Protein AF-W1YE97-F1 (afdb_monomer_lite)

pLDDT: mean 94.11, std 5.16, range [57.75, 98.19]

Sequence (93 aa):
DQPIRKADDFSRRIARNIQVMLQTEFELRQPVDPVGGSWYVETLAAELCEKIWAEFQTIEAKGGIIAALKEGYPQAQVKAVLDERFKNLAFRK

Structure (mmCIF, N/CA/C/O backbone):
data_AF-W1YE97-F1
#
_entry.id   AF-W1YE97-F1
#
loop_
_atom_site.group_PDB
_atom_site.id
_atom_site.type_symbol
_atom_site.label_atom_id
_atom_site.label_alt_id
_atom_site.label_comp_id
_atom_site.label_asym_id
_atom_site.label_entity_id
_atom_site.label_seq_id
_atom_site.pdbx_PDB_ins_code
_atom_site.Cartn_x
_atom_site.Cartn_y
_atom_site.Cartn_z
_atom_site.occupancy
_atom_site.B_iso_or_equiv
_atom_site.auth_seq_id
_atom_site.auth_comp_id
_atom_site.auth_asym_id
_atom_site.auth_atom_id
_atom_site.pdbx_PDB_model_num
ATOM 1 N N . ASP A 1 1 ? -11.566 -7.841 -17.248 1.00 80.12 1 ASP A N 1
ATOM 2 C CA . ASP A 1 1 ? -12.753 -8.725 -17.124 1.00 80.12 1 ASP A CA 1
ATOM 3 C C . ASP A 1 1 ? -13.053 -9.146 -15.676 1.00 80.12 1 ASP A C 1
ATOM 5 O O . ASP A 1 1 ? -14.185 -9.529 -15.402 1.00 80.12 1 ASP A O 1
ATOM 9 N N . GLN A 1 2 ? -12.094 -9.008 -14.751 1.00 87.56 2 GLN A N 1
ATOM 10 C CA . GLN A 1 2 ? -12.196 -9.390 -13.333 1.00 87.56 2 GLN A CA 1
ATOM 11 C C . GLN A 1 2 ? -13.517 -9.057 -12.598 1.00 87.56 2 GLN A C 1
ATOM 13 O O . GLN A 1 2 ? -13.976 -9.926 -11.861 1.00 87.56 2 GLN A O 1
ATOM 18 N N . PRO A 1 3 ? -14.166 -7.883 -12.767 1.00 89.62 3 PRO A N 1
ATOM 19 C CA . PRO A 1 3 ? -15.425 -7.600 -12.064 1.00 89.62 3 PRO A CA 1
ATOM 20 C C . PRO A 1 3 ? -16.624 -8.429 -12.550 1.00 89.62 3 PRO A C 1
ATOM 22 O O . PRO A 1 3 ? -17.643 -8.480 -11.873 1.00 89.62 3 PRO A O 1
ATOM 25 N N . ILE A 1 4 ? -16.528 -9.037 -13.736 1.00 92.50 4 ILE A N 1
ATOM 26 C CA . ILE A 1 4 ? -17.646 -9.696 -14.429 1.00 92.50 4 ILE A CA 1
ATOM 27 C C . ILE A 1 4 ? -17.459 -11.218 -14.440 1.00 92.50 4 ILE A C 1
ATOM 29 O O . ILE A 1 4 ? -18.428 -11.963 -14.324 1.00 92.50 4 ILE A O 1
ATOM 33 N N . ARG A 1 5 ? -16.219 -11.702 -14.596 1.00 91.25 5 ARG A N 1
ATOM 34 C CA . ARG A 1 5 ? -15.911 -13.136 -14.694 1.00 91.25 5 ARG A CA 1
ATOM 35 C C . ARG A 1 5 ? -14.473 -13.454 -14.293 1.00 91.25 5 ARG A C 1
ATOM 37 O O . ARG A 1 5 ? -13.625 -12.569 -14.196 1.00 91.25 5 ARG A O 1
ATOM 44 N N . LYS A 1 6 ? -14.190 -14.749 -14.111 1.00 92.81 6 LYS A N 1
ATOM 45 C CA . LYS A 1 6 ? -12.815 -15.244 -13.958 1.00 92.81 6 LYS A CA 1
ATOM 46 C C . LYS A 1 6 ? -12.000 -14.961 -15.223 1.00 92.81 6 LYS A C 1
ATOM 48 O O . LYS A 1 6 ? -12.513 -15.089 -16.334 1.00 92.81 6 LYS A O 1
ATOM 53 N N . ALA A 1 7 ? -10.728 -14.636 -15.008 1.00 92.31 7 ALA A N 1
ATOM 54 C CA . ALA A 1 7 ? -9.800 -14.274 -16.068 1.00 92.31 7 ALA A CA 1
ATOM 55 C C . ALA A 1 7 ? -9.540 -15.439 -17.033 1.00 92.31 7 ALA A C 1
ATOM 57 O O . ALA A 1 7 ? -9.138 -16.526 -16.596 1.00 92.31 7 ALA A O 1
ATOM 58 N N . ASP A 1 8 ? -9.723 -15.169 -18.324 1.00 93.44 8 ASP A N 1
ATOM 59 C CA . ASP A 1 8 ? -9.319 -16.046 -19.425 1.00 93.44 8 ASP A CA 1
ATOM 60 C C . ASP A 1 8 ? -7.845 -15.858 -19.815 1.00 93.44 8 ASP A C 1
ATOM 62 O O . ASP A 1 8 ? -7.149 -14.966 -19.320 1.00 93.44 8 ASP A O 1
ATOM 66 N N . ASP A 1 9 ? -7.360 -16.709 -20.718 1.00 95.69 9 ASP A N 1
ATOM 67 C CA . ASP A 1 9 ? -5.971 -16.677 -21.185 1.00 95.69 9 ASP A CA 1
ATOM 68 C C . ASP A 1 9 ? -5.605 -15.339 -21.833 1.00 95.69 9 ASP A C 1
ATOM 70 O O . ASP A 1 9 ? -4.486 -14.847 -21.669 1.00 95.69 9 ASP A O 1
ATOM 74 N N . PHE A 1 10 ? -6.557 -14.702 -22.518 1.00 95.00 10 PHE A N 1
ATOM 75 C CA . PHE A 1 10 ? -6.351 -13.395 -23.131 1.00 95.00 10 PHE A CA 1
ATOM 76 C C . PHE A 1 10 ? -6.096 -12.307 -22.079 1.00 95.00 10 PHE A C 1
ATOM 78 O O . PHE A 1 10 ? -5.084 -11.603 -22.146 1.00 95.00 10 PHE A O 1
ATOM 85 N N . SER A 1 11 ? -6.967 -12.206 -21.076 1.00 95.69 11 SER A N 1
ATOM 86 C CA . SER A 1 11 ? -6.865 -11.210 -20.006 1.00 95.69 11 SER A CA 1
ATOM 87 C C . SER A 1 11 ? -5.634 -11.455 -19.132 1.00 95.69 11 SER A C 1
ATOM 89 O O . SER A 1 11 ? -4.924 -10.512 -18.776 1.00 95.69 11 SER A O 1
ATOM 91 N N . ARG A 1 12 ? -5.305 -12.727 -18.856 1.00 95.50 12 ARG A N 1
ATOM 92 C CA . ARG A 1 12 ? -4.070 -13.110 -18.148 1.00 95.50 12 ARG A CA 1
ATOM 93 C C . ARG A 1 12 ? -2.820 -12.717 -18.923 1.00 95.50 12 ARG A C 1
ATOM 95 O O . ARG A 1 12 ? -1.872 -12.204 -18.327 1.00 95.50 12 ARG A O 1
ATOM 102 N N . ARG A 1 13 ? -2.816 -12.916 -20.245 1.00 96.94 13 A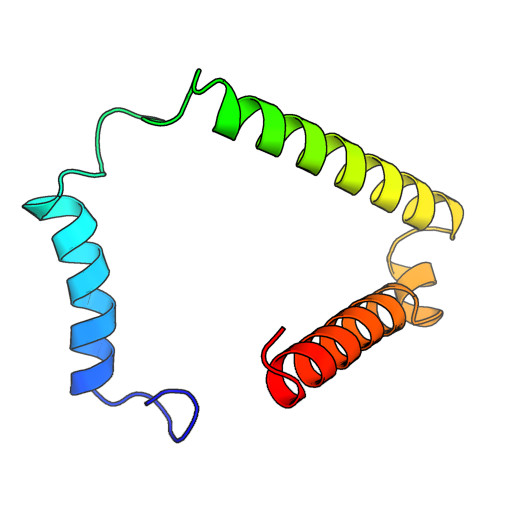RG A N 1
ATOM 103 C CA . ARG A 1 13 ? -1.699 -12.515 -21.107 1.00 96.94 13 ARG A CA 1
ATOM 104 C C . ARG A 1 13 ? -1.474 -11.008 -21.060 1.00 96.94 13 ARG A C 1
ATOM 106 O O . ARG A 1 13 ? -0.328 -10.593 -20.925 1.00 96.94 13 ARG A O 1
ATOM 113 N N . ILE A 1 14 ? -2.540 -10.206 -21.119 1.00 96.56 14 ILE A N 1
ATOM 114 C CA . ILE A 1 14 ? -2.439 -8.744 -20.986 1.00 96.56 14 ILE A CA 1
ATOM 115 C C . ILE A 1 14 ? -1.848 -8.370 -19.624 1.00 96.56 14 ILE A C 1
ATOM 117 O O . ILE A 1 14 ? -0.849 -7.656 -19.574 1.00 96.56 14 ILE A O 1
ATOM 121 N N . ALA A 1 15 ? -2.405 -8.900 -18.530 1.00 96.19 15 ALA A N 1
ATOM 122 C CA . ALA A 1 15 ? -1.936 -8.597 -17.178 1.00 96.19 15 ALA A CA 1
ATOM 123 C C . ALA A 1 15 ? -0.446 -8.936 -16.980 1.00 96.19 15 ALA A C 1
ATOM 125 O O . ALA A 1 15 ? 0.298 -8.151 -16.393 1.00 96.19 15 ALA A O 1
ATOM 126 N N . ARG A 1 16 ? 0.012 -10.075 -17.522 1.00 96.81 16 ARG A N 1
ATOM 127 C CA . ARG A 1 16 ? 1.429 -10.465 -17.495 1.00 96.81 16 ARG A CA 1
ATOM 128 C C . ARG A 1 16 ? 2.285 -9.529 -18.341 1.00 96.81 16 ARG A C 1
ATOM 130 O O . ARG A 1 16 ? 3.347 -9.106 -17.892 1.00 96.81 16 ARG A O 1
ATOM 137 N N . ASN A 1 17 ? 1.859 -9.232 -19.566 1.00 97.38 17 ASN A N 1
ATOM 138 C CA . ASN A 1 17 ? 2.664 -8.458 -20.506 1.00 97.38 17 ASN A CA 1
ATOM 139 C C . ASN A 1 17 ? 2.897 -7.020 -20.028 1.00 97.38 17 ASN A C 1
ATOM 141 O O . ASN A 1 17 ? 3.984 -6.513 -20.260 1.00 97.38 17 ASN A O 1
ATOM 145 N N . ILE A 1 18 ? 1.959 -6.410 -19.292 1.00 97.19 18 ILE A N 1
ATOM 146 C CA . ILE A 1 18 ? 2.184 -5.102 -18.650 1.00 97.19 18 ILE A CA 1
ATOM 147 C C . ILE A 1 18 ? 3.431 -5.148 -17.759 1.00 97.19 18 ILE A C 1
ATOM 149 O O . ILE A 1 18 ? 4.301 -4.294 -17.877 1.00 97.19 18 ILE A O 1
ATOM 153 N N . GLN A 1 19 ? 3.566 -6.179 -16.920 1.00 96.56 19 GLN A N 1
ATOM 154 C CA . GLN A 1 19 ? 4.739 -6.334 -16.052 1.00 96.56 19 GLN A CA 1
ATOM 155 C C . GLN A 1 19 ? 6.029 -6.530 -16.858 1.00 96.56 19 GLN A C 1
ATOM 157 O O . GLN A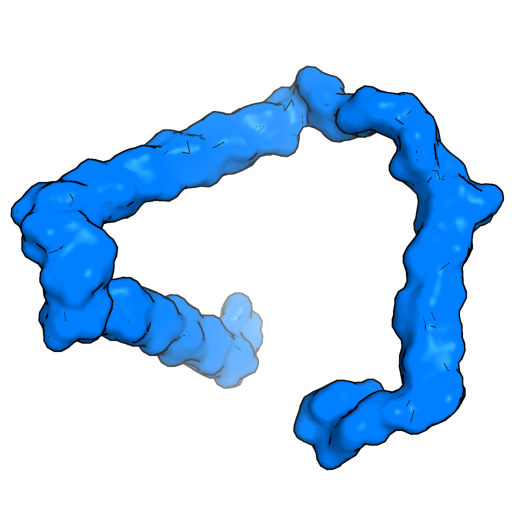 1 19 ? 7.067 -5.989 -16.492 1.00 96.56 19 GLN A O 1
ATOM 162 N N . VAL A 1 20 ? 5.970 -7.271 -17.971 1.00 96.75 20 VAL A N 1
ATOM 163 C CA . VAL A 1 20 ? 7.125 -7.451 -18.867 1.00 96.75 20 VAL A CA 1
ATOM 164 C C . VAL A 1 20 ? 7.527 -6.119 -19.498 1.00 96.75 20 VAL A C 1
ATOM 166 O O . VAL A 1 20 ? 8.687 -5.748 -19.386 1.00 96.75 20 VAL A O 1
ATOM 169 N N . MET A 1 21 ? 6.580 -5.368 -20.066 1.00 97.12 21 MET A N 1
ATOM 170 C CA . MET A 1 21 ? 6.841 -4.064 -20.687 1.00 97.12 21 MET A CA 1
ATOM 171 C C . MET A 1 21 ? 7.446 -3.066 -19.693 1.00 97.12 21 MET A C 1
ATOM 173 O O . MET A 1 21 ? 8.469 -2.456 -19.995 1.00 97.12 21 MET A O 1
ATOM 177 N N . LEU A 1 22 ? 6.878 -2.944 -18.482 1.00 96.06 22 LEU A N 1
ATOM 178 C CA . LEU A 1 22 ? 7.424 -2.099 -17.402 1.00 96.06 22 LEU A CA 1
ATOM 179 C C . LEU A 1 22 ? 8.895 -2.403 -17.119 1.00 96.06 22 LEU A C 1
ATOM 181 O O . LEU A 1 22 ? 9.691 -1.505 -16.862 1.00 96.06 22 LEU A O 1
ATOM 185 N N . GLN A 1 23 ? 9.260 -3.674 -17.200 1.00 94.50 23 GLN A N 1
ATOM 186 C CA . GLN A 1 23 ? 10.600 -4.120 -16.895 1.00 94.50 23 GLN A CA 1
ATOM 187 C C . GLN A 1 23 ? 11.585 -4.042 -18.073 1.00 94.50 23 GLN A C 1
ATOM 189 O O . GLN A 1 23 ? 12.771 -3.813 -17.839 1.00 94.50 23 GLN A O 1
ATOM 194 N N . THR A 1 24 ? 11.144 -4.327 -19.302 1.00 94.00 24 THR A N 1
ATOM 195 C CA . THR A 1 24 ? 12.031 -4.489 -20.471 1.00 94.00 24 THR A CA 1
ATOM 196 C C . THR A 1 24 ? 12.013 -3.312 -21.429 1.00 94.00 24 THR A C 1
ATOM 198 O O . THR A 1 24 ? 13.007 -3.099 -22.105 1.00 94.0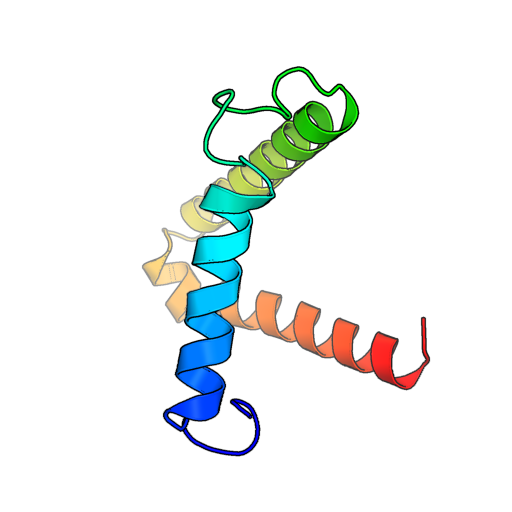0 24 THR A O 1
ATOM 201 N N . GLU A 1 25 ? 10.900 -2.587 -21.519 1.00 95.25 25 GLU A N 1
ATOM 202 C CA . GLU 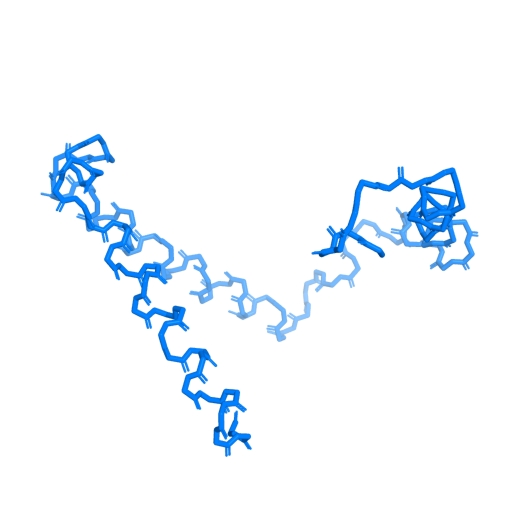A 1 25 ? 10.742 -1.462 -22.451 1.00 95.25 25 GLU A CA 1
ATOM 203 C C . GLU A 1 25 ? 10.823 -0.119 -21.726 1.00 95.25 25 GLU A C 1
ATOM 205 O O . GLU A 1 25 ? 11.444 0.811 -22.224 1.00 95.25 25 GLU A O 1
ATOM 210 N N . PHE A 1 26 ? 10.235 -0.028 -20.530 1.00 94.44 26 PHE A N 1
ATOM 211 C CA . PHE A 1 26 ? 10.309 1.173 -19.690 1.00 94.44 26 PHE A CA 1
ATOM 212 C C . PHE A 1 26 ? 11.496 1.161 -18.715 1.00 94.44 26 PHE A C 1
ATOM 214 O O . PHE A 1 26 ? 11.666 2.107 -17.954 1.00 94.44 26 PHE A O 1
ATOM 221 N N . GLU A 1 27 ? 12.288 0.083 -18.718 1.00 89.81 27 GLU A N 1
ATOM 222 C CA . GLU A 1 27 ? 13.522 -0.084 -17.935 1.00 89.81 27 GLU A CA 1
ATOM 223 C C . GLU A 1 27 ? 13.392 0.183 -16.420 1.00 89.81 27 GLU A C 1
ATOM 225 O O . GLU A 1 27 ? 14.388 0.407 -15.739 1.00 89.81 27 GLU A O 1
ATOM 230 N N . LEU A 1 28 ? 12.195 0.032 -15.834 1.00 92.50 28 LEU A N 1
ATOM 231 C CA . LEU A 1 28 ? 11.928 0.334 -14.414 1.00 92.50 28 LEU A CA 1
ATOM 232 C C . LEU A 1 28 ? 12.618 -0.607 -13.406 1.00 92.50 28 LEU A C 1
ATOM 234 O O . LEU A 1 28 ? 12.328 -0.562 -12.212 1.00 92.50 28 LEU A O 1
ATOM 238 N N . ARG A 1 29 ? 13.519 -1.485 -13.859 1.00 92.31 29 ARG A N 1
ATOM 239 C CA . ARG A 1 29 ? 14.368 -2.288 -12.966 1.00 92.31 29 ARG A CA 1
ATOM 240 C C . ARG A 1 29 ? 15.522 -1.479 -12.374 1.00 92.31 29 ARG A C 1
ATOM 242 O O . ARG A 1 29 ? 16.093 -1.911 -11.378 1.00 92.31 29 ARG A O 1
ATOM 249 N N . GLN A 1 30 ? 15.894 -0.365 -13.001 1.00 91.25 30 GLN A N 1
ATOM 250 C CA . GLN A 1 30 ? 17.032 0.452 -12.595 1.00 91.25 30 GLN A CA 1
ATOM 251 C C . GLN A 1 30 ? 16.802 1.929 -12.962 1.00 91.25 30 GLN A C 1
ATOM 253 O O . GLN A 1 30 ? 16.219 2.199 -14.009 1.00 91.25 30 GLN A O 1
ATOM 258 N N . PRO A 1 31 ? 17.271 2.887 -12.143 1.00 91.56 31 PRO A N 1
ATOM 259 C CA . PRO A 1 31 ? 18.001 2.706 -10.883 1.00 91.56 31 PRO A CA 1
ATOM 260 C C . PRO A 1 31 ? 17.108 2.198 -9.738 1.00 91.56 31 PRO A C 1
ATOM 262 O O . PRO A 1 31 ? 15.882 2.218 -9.833 1.00 91.56 31 PRO A O 1
ATOM 265 N N . VAL A 1 32 ? 17.731 1.710 -8.660 1.00 92.00 32 VAL A N 1
ATOM 266 C CA . VAL A 1 32 ? 17.009 1.368 -7.424 1.00 92.00 32 VAL A CA 1
ATOM 267 C C . VAL A 1 32 ? 16.454 2.654 -6.819 1.00 92.00 32 VAL A C 1
ATOM 269 O O . VAL A 1 32 ? 17.196 3.619 -6.681 1.00 92.00 32 VAL A O 1
ATOM 272 N N . ASP A 1 33 ? 15.168 2.631 -6.467 1.00 92.94 33 ASP A N 1
ATOM 273 C CA . ASP A 1 33 ? 14.428 3.755 -5.886 1.00 92.94 33 ASP A CA 1
ATOM 274 C C . ASP A 1 33 ? 14.593 5.086 -6.655 1.00 92.94 33 ASP A C 1
ATOM 276 O O . ASP A 1 33 ? 15.197 6.040 -6.165 1.00 92.94 33 ASP A O 1
ATOM 280 N N . PRO A 1 34 ? 14.049 5.183 -7.883 1.00 91.38 34 PRO A N 1
ATOM 281 C CA . PRO A 1 34 ? 14.202 6.380 -8.711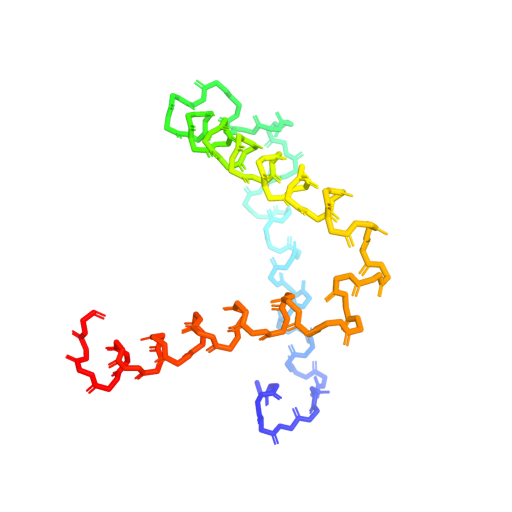 1.00 91.38 34 PRO A CA 1
ATOM 282 C C . PRO A 1 34 ? 13.487 7.615 -8.140 1.00 91.38 34 PRO A C 1
ATOM 284 O O . PRO A 1 34 ? 13.724 8.724 -8.613 1.00 91.38 34 PRO A O 1
ATOM 287 N N . VAL A 1 35 ? 12.583 7.431 -7.172 1.00 92.38 35 VAL A N 1
ATOM 288 C CA . VAL A 1 35 ? 11.838 8.519 -6.523 1.00 92.38 35 VAL A CA 1
ATOM 289 C C . VAL A 1 35 ? 12.484 8.977 -5.215 1.00 92.38 35 VAL A C 1
ATOM 291 O O . VAL A 1 35 ? 12.054 9.998 -4.675 1.00 92.38 35 VAL A O 1
ATOM 294 N N . GLY A 1 36 ? 13.512 8.271 -4.735 1.00 91.38 36 GLY A N 1
ATOM 295 C CA . GLY A 1 36 ? 14.249 8.617 -3.527 1.00 91.38 36 GLY A CA 1
ATOM 296 C C . GLY A 1 36 ? 14.825 10.031 -3.598 1.00 91.38 36 GLY A C 1
ATOM 297 O O . GLY A 1 36 ? 15.384 10.458 -4.612 1.00 91.38 36 GLY A O 1
ATOM 298 N N . GLY A 1 37 ? 14.647 10.796 -2.523 1.00 92.19 37 GLY A N 1
ATOM 299 C CA . GLY A 1 37 ? 15.045 12.205 -2.455 1.00 92.19 37 GLY A CA 1
ATOM 300 C C . GLY A 1 37 ? 14.088 13.182 -3.151 1.00 92.19 37 GLY A C 1
ATOM 301 O O . GLY A 1 37 ? 14.315 14.393 -3.108 1.00 92.19 37 GLY A O 1
ATOM 302 N N . SER A 1 38 ? 12.997 12.706 -3.761 1.00 96.25 38 SER A N 1
ATOM 303 C CA . SER A 1 38 ? 11.917 13.578 -4.228 1.00 96.25 38 SER A CA 1
ATOM 304 C C . SER A 1 38 ? 11.253 14.261 -3.039 1.00 96.25 38 SER A C 1
ATOM 306 O O . SER A 1 38 ? 10.580 13.607 -2.247 1.00 96.25 38 SER A O 1
ATOM 308 N N . TRP A 1 39 ? 11.360 15.589 -2.950 1.00 94.94 39 TRP A N 1
ATOM 309 C CA . TRP A 1 39 ? 10.740 16.358 -1.865 1.00 94.94 39 TRP A CA 1
ATOM 310 C C . TRP A 1 39 ? 9.256 16.009 -1.660 1.00 94.94 39 TRP A C 1
ATOM 312 O O . TRP A 1 39 ? 8.803 15.870 -0.528 1.00 94.94 39 TRP A O 1
ATOM 322 N N . TYR A 1 40 ? 8.506 15.805 -2.747 1.00 95.88 40 TYR A N 1
ATOM 323 C CA . TYR A 1 40 ? 7.085 15.462 -2.675 1.00 95.88 40 TYR A CA 1
ATOM 324 C C . TYR A 1 40 ? 6.838 14.034 -2.174 1.00 95.88 40 TYR A C 1
ATOM 326 O O . TYR A 1 40 ? 6.036 13.836 -1.263 1.00 95.88 40 TYR A O 1
ATOM 334 N N . VAL A 1 41 ? 7.516 13.038 -2.754 1.00 96.12 41 VAL A N 1
ATOM 335 C CA . VAL A 1 41 ? 7.281 11.625 -2.404 1.00 96.12 41 VAL A CA 1
ATOM 336 C C . VAL A 1 41 ? 7.782 11.329 -0.993 1.00 96.12 41 VAL A C 1
ATOM 338 O O . VAL A 1 41 ? 7.084 10.660 -0.239 1.00 96.12 41 VAL A O 1
ATOM 341 N N . GLU A 1 42 ? 8.927 11.893 -0.609 1.00 96.31 42 GLU A N 1
ATOM 342 C CA . GLU A 1 42 ? 9.492 11.753 0.736 1.00 96.31 42 GLU A CA 1
ATOM 343 C C . GLU A 1 42 ? 8.581 12.374 1.800 1.00 96.31 42 GLU A C 1
ATOM 345 O O . GLU A 1 42 ? 8.302 11.752 2.823 1.00 96.31 42 GLU A O 1
ATOM 350 N N . THR A 1 43 ? 8.044 13.573 1.540 1.00 96.81 43 THR A N 1
ATOM 351 C CA . THR A 1 43 ? 7.111 14.226 2.473 1.00 96.81 43 THR A CA 1
ATOM 352 C C . THR A 1 43 ? 5.836 13.399 2.635 1.00 96.81 43 THR A C 1
ATOM 354 O O . THR A 1 43 ? 5.406 13.138 3.756 1.00 96.81 43 THR A O 1
ATOM 357 N N . LEU A 1 44 ? 5.258 12.909 1.532 1.00 96.94 44 LEU A N 1
ATOM 358 C CA . LEU A 1 44 ? 4.081 12.040 1.595 1.00 96.94 44 LEU A CA 1
ATOM 359 C C . LEU A 1 44 ? 4.355 10.721 2.323 1.00 96.94 44 LEU A C 1
ATOM 361 O O . LEU A 1 44 ? 3.492 10.242 3.060 1.00 96.94 44 LEU A O 1
ATOM 365 N N . ALA A 1 45 ? 5.531 10.126 2.118 1.00 96.44 45 ALA A N 1
ATOM 366 C CA . ALA A 1 45 ? 5.922 8.903 2.806 1.00 96.44 45 ALA A CA 1
ATOM 367 C C . ALA A 1 45 ? 6.051 9.137 4.318 1.00 96.44 45 ALA A C 1
ATOM 369 O O . ALA A 1 45 ? 5.540 8.335 5.101 1.00 96.44 45 ALA A O 1
ATOM 370 N N . ALA A 1 46 ? 6.657 10.254 4.732 1.00 97.00 46 ALA A N 1
ATOM 371 C CA . ALA A 1 46 ? 6.759 10.634 6.137 1.00 97.00 46 ALA A CA 1
ATOM 372 C C . ALA A 1 46 ? 5.374 10.841 6.774 1.00 97.00 46 ALA A C 1
ATOM 374 O O . ALA A 1 46 ? 5.070 10.219 7.793 1.00 97.00 46 ALA A O 1
ATOM 375 N N . GLU A 1 47 ? 4.496 11.618 6.132 1.00 97.88 47 GLU A N 1
ATOM 376 C CA . GLU A 1 47 ? 3.126 11.840 6.614 1.00 97.88 47 GLU A CA 1
ATOM 377 C C . GLU A 1 47 ? 2.323 10.535 6.727 1.00 97.88 47 GLU A C 1
ATOM 379 O O . GLU A 1 47 ? 1.529 10.353 7.655 1.00 97.88 47 GLU A O 1
ATOM 384 N N . LEU A 1 48 ? 2.502 9.618 5.770 1.00 97.62 48 LEU A N 1
ATOM 385 C CA . LEU A 1 48 ? 1.853 8.311 5.797 1.00 97.62 48 LEU A CA 1
ATOM 386 C C . LEU A 1 48 ? 2.342 7.484 6.992 1.00 97.62 48 LEU A C 1
ATOM 388 O O . LEU A 1 48 ? 1.520 6.916 7.712 1.00 97.62 48 LEU A O 1
ATOM 392 N N . CYS A 1 49 ? 3.655 7.444 7.225 1.00 98.00 49 CYS A N 1
ATOM 393 C CA . CYS A 1 49 ? 4.254 6.741 8.357 1.00 98.00 49 CYS A CA 1
ATOM 394 C C . CYS A 1 49 ? 3.758 7.286 9.703 1.00 98.00 49 CYS A C 1
ATOM 396 O O . CYS A 1 49 ? 3.381 6.496 10.569 1.00 98.00 49 CYS A O 1
ATOM 398 N N . GLU A 1 50 ? 3.694 8.609 9.873 1.00 98.19 50 GLU A N 1
ATOM 399 C CA . GLU A 1 50 ? 3.186 9.239 11.100 1.00 98.19 50 GLU A CA 1
ATOM 400 C C . GLU A 1 50 ? 1.729 8.854 11.386 1.00 98.19 50 GLU A C 1
ATOM 402 O O . GLU A 1 50 ? 1.389 8.458 12.505 1.00 98.19 50 GLU A O 1
ATOM 407 N N . LYS A 1 51 ? 0.868 8.905 10.362 1.00 97.62 51 LYS A N 1
ATOM 408 C CA . LYS A 1 51 ? -0.551 8.538 10.490 1.00 97.62 51 LYS A CA 1
ATOM 409 C C . LYS A 1 51 ? -0.733 7.056 10.814 1.00 97.62 51 LYS A C 1
ATOM 411 O O . LYS A 1 51 ? -1.528 6.719 11.688 1.00 97.62 51 LYS A O 1
ATOM 416 N N . ILE A 1 52 ? 0.015 6.173 10.147 1.00 97.38 52 ILE A N 1
ATOM 417 C CA . ILE A 1 52 ? -0.017 4.729 10.428 1.00 97.38 52 ILE A CA 1
ATOM 418 C C . ILE A 1 52 ? 0.443 4.453 11.862 1.00 97.38 52 ILE A C 1
ATOM 420 O O . ILE A 1 52 ? -0.169 3.648 12.561 1.00 97.38 52 ILE A O 1
ATOM 424 N N . TRP A 1 53 ? 1.496 5.133 12.318 1.00 97.88 53 TRP A N 1
ATOM 425 C CA . TRP A 1 53 ? 2.018 4.951 13.667 1.00 97.88 53 TRP A CA 1
ATOM 426 C C . TRP A 1 53 ? 1.005 5.355 14.744 1.00 97.88 53 TRP A C 1
ATOM 428 O O . TRP A 1 53 ? 0.789 4.605 15.698 1.00 97.88 53 TRP A O 1
ATOM 438 N N . ALA A 1 54 ? 0.330 6.493 14.568 1.00 97.56 54 ALA A N 1
ATOM 439 C CA . ALA A 1 54 ? -0.744 6.923 15.464 1.00 97.56 54 ALA A CA 1
ATOM 440 C C . ALA A 1 54 ? -1.914 5.916 15.499 1.00 97.56 54 ALA A C 1
ATOM 442 O O . ALA A 1 54 ? -2.465 5.622 16.566 1.00 97.56 54 ALA A O 1
ATOM 443 N N . GLU A 1 55 ? -2.265 5.331 14.351 1.00 96.19 55 GLU A N 1
ATOM 444 C CA . GLU A 1 55 ? -3.302 4.298 14.282 1.00 96.19 55 GLU A CA 1
ATOM 445 C C . GLU A 1 55 ? -2.877 3.022 15.025 1.00 96.19 55 GLU A C 1
ATOM 447 O O . GLU A 1 55 ? -3.664 2.451 15.782 1.00 96.19 55 GLU A O 1
ATOM 452 N N . PHE A 1 56 ? -1.613 2.602 14.899 1.00 96.56 56 PHE A N 1
ATOM 453 C CA . PHE A 1 56 ? -1.091 1.470 15.668 1.00 96.56 56 PHE A CA 1
ATOM 454 C C . PHE A 1 56 ? -1.136 1.713 17.172 1.00 96.56 56 PHE A C 1
ATOM 456 O O . PHE A 1 56 ? -1.580 0.833 17.906 1.00 96.56 56 PHE A O 1
ATOM 463 N N . GLN A 1 57 ? -0.768 2.905 17.642 1.00 97.44 57 GLN A N 1
ATOM 464 C CA . GLN A 1 57 ? -0.895 3.247 19.062 1.00 97.44 57 GLN A CA 1
ATOM 465 C C . GLN A 1 57 ? -2.348 3.158 19.547 1.00 97.44 57 GLN A C 1
ATOM 467 O O . GLN A 1 57 ? -2.606 2.674 20.649 1.00 97.44 57 GLN A O 1
ATOM 472 N N . THR A 1 58 ? -3.304 3.565 18.710 1.00 95.62 58 THR A N 1
ATOM 473 C CA . THR A 1 58 ? -4.737 3.457 19.018 1.00 95.62 58 THR A CA 1
ATOM 474 C C . THR A 1 58 ? -5.185 1.997 19.123 1.00 95.62 58 THR A C 1
ATOM 476 O O . THR A 1 58 ? -5.922 1.638 20.042 1.00 95.62 58 THR A O 1
ATOM 479 N N . ILE A 1 59 ? -4.714 1.133 18.221 1.00 95.62 59 ILE A N 1
ATOM 480 C CA . ILE A 1 59 ? -5.001 -0.308 18.254 1.00 95.62 59 ILE A CA 1
ATOM 481 C C . ILE A 1 59 ? -4.382 -0.966 19.495 1.00 95.62 59 ILE A C 1
ATOM 483 O O . ILE A 1 59 ? -5.048 -1.756 20.165 1.00 95.62 59 ILE A O 1
ATOM 487 N N . GLU A 1 60 ? -3.143 -0.622 19.841 1.00 96.25 60 GLU A N 1
ATOM 488 C CA . GLU A 1 60 ? -2.478 -1.136 21.043 1.00 96.25 60 GLU A CA 1
ATOM 489 C C . GLU A 1 60 ? -3.207 -0.695 22.321 1.00 96.25 60 GLU A C 1
ATOM 491 O O . GLU A 1 60 ? -3.484 -1.522 23.190 1.00 96.25 60 GLU A O 1
ATOM 496 N N . ALA A 1 61 ? -3.640 0.568 22.404 1.00 94.94 61 ALA A N 1
ATOM 497 C CA . ALA A 1 61 ? -4.438 1.074 23.525 1.00 94.94 61 ALA A CA 1
ATOM 498 C C . ALA A 1 61 ? -5.792 0.352 23.685 1.00 94.94 61 ALA A C 1
ATOM 500 O O . ALA A 1 61 ? -6.322 0.260 24.793 1.00 94.94 61 ALA A O 1
ATOM 501 N N . LYS A 1 62 ? -6.339 -0.205 22.598 1.00 91.31 62 LYS A N 1
ATOM 502 C CA . LYS A 1 62 ? -7.554 -1.038 22.595 1.00 91.31 62 LYS A CA 1
ATOM 503 C C . LYS A 1 62 ? -7.316 -2.493 23.024 1.00 91.31 62 LYS A C 1
ATOM 505 O O . LYS A 1 62 ? -8.248 -3.296 23.003 1.00 91.31 62 LYS A O 1
ATOM 510 N N . GLY A 1 63 ? -6.094 -2.845 23.425 1.00 93.56 63 GLY A N 1
ATOM 511 C CA . GLY A 1 63 ? -5.721 -4.211 23.800 1.00 93.56 63 GLY A CA 1
ATOM 512 C C . GLY A 1 63 ? -5.230 -5.054 22.621 1.00 93.56 63 GLY A C 1
ATOM 513 O O . GLY A 1 63 ? -5.320 -6.284 22.663 1.00 93.56 63 GLY A O 1
ATOM 514 N N . GLY A 1 64 ? -4.736 -4.401 21.566 1.00 95.31 64 GLY A N 1
ATOM 515 C CA . GLY A 1 64 ? -4.140 -5.029 20.390 1.00 95.31 64 GLY A CA 1
ATOM 516 C C . GLY A 1 64 ? -5.141 -5.384 19.286 1.00 95.31 64 GLY A C 1
ATOM 517 O O . GLY A 1 64 ? -6.364 -5.290 19.431 1.00 95.31 64 GLY A O 1
ATOM 518 N N . ILE A 1 65 ? -4.609 -5.838 18.146 1.00 95.00 65 ILE A N 1
ATOM 519 C CA . ILE A 1 65 ? -5.390 -6.031 16.910 1.00 95.00 65 ILE A CA 1
ATOM 520 C C . ILE A 1 65 ? -6.538 -7.038 17.053 1.00 95.00 65 ILE A C 1
ATOM 522 O O . ILE A 1 65 ? -7.611 -6.835 16.492 1.00 95.00 65 ILE A O 1
ATOM 526 N N . ILE A 1 66 ? -6.360 -8.110 17.831 1.00 96.44 66 ILE A N 1
ATOM 527 C CA . ILE A 1 66 ? -7.399 -9.136 18.019 1.00 96.44 66 ILE A CA 1
ATOM 528 C C . ILE A 1 66 ? -8.603 -8.550 18.766 1.00 96.44 66 ILE A C 1
ATOM 530 O O . ILE A 1 66 ? -9.746 -8.826 18.401 1.00 96.44 66 ILE A O 1
ATOM 534 N N . ALA A 1 67 ? -8.356 -7.743 19.801 1.00 95.50 67 ALA A N 1
ATOM 535 C CA . ALA A 1 67 ? -9.409 -7.078 20.560 1.00 95.50 67 ALA A CA 1
ATOM 536 C C . ALA A 1 67 ? -10.129 -6.039 19.689 1.00 95.50 67 ALA A C 1
ATOM 538 O O . ALA A 1 67 ? -11.354 -6.085 19.576 1.00 95.50 67 ALA A O 1
ATOM 539 N N . ALA A 1 68 ? -9.371 -5.201 18.975 1.00 95.38 68 ALA A N 1
ATOM 540 C CA . ALA A 1 68 ? -9.919 -4.206 18.054 1.00 95.38 68 ALA A CA 1
ATOM 541 C C . ALA A 1 68 ? -10.768 -4.836 16.929 1.00 95.38 68 ALA A C 1
ATOM 543 O O . ALA A 1 68 ? -11.823 -4.311 16.573 1.00 95.38 68 ALA A O 1
ATOM 544 N N . LEU A 1 69 ? -10.357 -5.991 16.390 1.00 95.69 69 LEU A N 1
ATOM 545 C CA . LEU A 1 69 ? -11.126 -6.728 15.379 1.00 95.69 69 LEU A CA 1
ATOM 546 C C . LEU A 1 69 ? -12.436 -7.296 15.928 1.00 95.69 69 LEU A C 1
ATOM 548 O O . LEU A 1 69 ? -13.435 -7.286 15.207 1.00 95.69 69 LEU A O 1
ATOM 552 N N . LYS A 1 70 ? -12.440 -7.784 17.177 1.00 95.69 70 LYS A N 1
ATOM 553 C CA . LYS A 1 70 ? -13.658 -8.259 17.860 1.00 95.69 70 LYS A CA 1
ATOM 554 C C . LYS A 1 70 ? -14.622 -7.115 18.169 1.00 95.69 70 LYS A C 1
ATOM 556 O O . LYS A 1 70 ? -15.827 -7.306 18.060 1.00 95.69 70 LYS A O 1
ATOM 561 N N . GLU A 1 71 ? -14.095 -5.942 18.513 1.00 94.62 71 GLU A N 1
ATOM 562 C CA . GLU A 1 71 ? -14.866 -4.701 18.675 1.00 94.62 71 GLU A CA 1
ATOM 563 C C . GLU A 1 71 ? -15.401 -4.170 17.327 1.00 94.62 71 GLU A C 1
ATOM 565 O O . GLU A 1 71 ? -16.313 -3.350 17.293 1.00 94.62 71 GLU A O 1
ATOM 570 N N . GLY A 1 72 ? -14.865 -4.654 16.200 1.00 95.25 72 GLY A N 1
ATOM 571 C CA . GLY A 1 72 ? -15.266 -4.228 14.859 1.00 95.25 72 GLY A CA 1
ATOM 572 C C . GLY A 1 72 ? -14.655 -2.893 14.424 1.00 95.25 72 GLY A C 1
ATOM 573 O O . GLY A 1 72 ? -15.152 -2.266 13.487 1.00 95.25 72 GLY A O 1
ATOM 574 N N . TYR A 1 73 ? -13.595 -2.443 15.098 1.00 95.12 73 TYR A N 1
ATOM 575 C CA . TYR A 1 73 ? -13.030 -1.108 14.922 1.00 95.12 73 TYR A CA 1
ATOM 576 C C . TYR A 1 73 ? -12.468 -0.864 13.503 1.00 95.12 73 TYR A C 1
ATOM 578 O O . TYR A 1 73 ? -12.951 0.061 12.840 1.00 95.12 73 TYR A O 1
ATOM 586 N N . PRO A 1 74 ? -11.556 -1.699 12.953 1.00 95.12 74 PRO A N 1
ATOM 587 C CA . PRO A 1 74 ? -11.077 -1.513 11.578 1.00 95.12 74 PRO A CA 1
ATOM 588 C C . PRO A 1 74 ? -12.197 -1.619 10.533 1.00 95.12 74 PRO A C 1
ATOM 590 O O . PRO A 1 74 ? -12.217 -0.887 9.545 1.00 95.12 74 PRO A O 1
ATOM 593 N N . GLN A 1 75 ? -13.162 -2.516 10.754 1.00 96.44 75 GLN A N 1
ATOM 594 C CA . GLN A 1 75 ? -14.280 -2.742 9.839 1.00 96.44 75 GLN A CA 1
ATOM 595 C C . GLN A 1 75 ? -15.179 -1.503 9.746 1.00 96.44 75 GLN A C 1
ATOM 597 O O . GLN A 1 75 ? -15.603 -1.135 8.648 1.00 96.44 75 GLN A O 1
ATOM 602 N N . ALA A 1 76 ? -15.444 -0.843 10.879 1.00 96.31 76 ALA A N 1
ATOM 603 C CA . ALA A 1 76 ? -16.221 0.390 10.921 1.00 96.31 76 ALA A CA 1
ATOM 604 C C . ALA A 1 76 ? -15.523 1.530 10.162 1.00 96.31 76 ALA A C 1
ATOM 606 O O . ALA A 1 76 ? -16.170 2.207 9.361 1.00 96.31 76 ALA A O 1
ATOM 607 N N . GLN A 1 77 ? -14.208 1.699 10.344 1.00 95.50 77 GLN A N 1
ATOM 608 C CA . GLN A 1 77 ? -13.439 2.713 9.615 1.00 95.50 77 GLN A CA 1
ATOM 609 C C . GLN A 1 77 ? -13.442 2.472 8.100 1.00 95.50 77 GLN A C 1
ATOM 611 O O . GLN A 1 77 ? -13.745 3.380 7.326 1.00 95.50 77 GLN A O 1
ATOM 616 N N . VAL A 1 78 ? -13.160 1.239 7.664 1.00 96.88 78 VAL A N 1
ATOM 617 C CA . VAL A 1 78 ? -13.148 0.884 6.234 1.00 96.88 78 VAL A CA 1
ATOM 618 C C . VAL A 1 78 ? -14.519 1.122 5.603 1.00 96.88 78 VAL A C 1
ATOM 620 O O . VAL A 1 78 ? -14.603 1.651 4.493 1.00 96.88 78 VAL A O 1
ATOM 623 N N . LYS A 1 79 ? -15.600 0.777 6.313 1.00 97.38 79 LYS A N 1
ATOM 624 C CA . LYS A 1 79 ? -16.965 1.030 5.847 1.00 97.38 79 LYS A CA 1
ATOM 625 C C . LYS A 1 79 ? -17.247 2.525 5.694 1.00 97.38 79 LYS A C 1
ATOM 627 O O . LYS A 1 79 ? -17.782 2.919 4.665 1.00 97.38 79 LYS A O 1
ATOM 632 N N . ALA A 1 80 ? -16.848 3.351 6.660 1.00 96.94 80 ALA A N 1
ATOM 633 C CA . ALA A 1 80 ? -17.037 4.798 6.579 1.00 96.94 80 ALA A CA 1
ATOM 634 C C . ALA A 1 80 ? -16.341 5.402 5.344 1.00 96.94 80 ALA A C 1
ATOM 636 O O . ALA A 1 80 ? -16.961 6.164 4.602 1.00 96.94 80 ALA A O 1
ATOM 637 N N . VAL A 1 81 ? -15.095 4.991 5.069 1.00 96.56 81 VAL A N 1
ATOM 638 C CA . VAL A 1 81 ? -14.348 5.418 3.871 1.00 96.56 81 VAL A CA 1
ATOM 639 C C . VAL A 1 81 ? -15.032 4.944 2.586 1.00 96.56 81 VAL A C 1
ATOM 641 O O . VAL A 1 81 ? -15.104 5.684 1.605 1.00 96.56 81 VAL A O 1
ATOM 644 N N . LEU A 1 82 ? -15.543 3.711 2.565 1.00 95.88 82 LEU A N 1
ATOM 645 C CA . LEU A 1 82 ? -16.269 3.178 1.414 1.00 95.88 82 LEU A CA 1
ATOM 646 C C . LEU A 1 82 ? -17.557 3.971 1.142 1.00 95.88 82 LEU A C 1
ATOM 648 O O . LEU A 1 82 ? -17.805 4.355 -0.002 1.00 95.88 82 LEU A O 1
ATOM 652 N N . ASP A 1 83 ? -18.341 4.248 2.184 1.00 95.88 83 ASP A N 1
ATOM 653 C CA . ASP A 1 83 ? -19.584 5.016 2.094 1.00 95.88 83 ASP A CA 1
ATOM 654 C C . ASP A 1 83 ? -19.317 6.443 1.585 1.00 95.88 83 ASP A C 1
ATOM 656 O O . ASP A 1 83 ? -20.063 6.963 0.753 1.00 95.88 83 ASP A O 1
ATOM 660 N N . GLU A 1 84 ? -18.227 7.072 2.033 1.00 94.94 84 GLU A N 1
ATOM 661 C CA . GLU A 1 84 ? -17.788 8.376 1.529 1.00 94.94 84 GLU A CA 1
ATOM 662 C C . GLU A 1 84 ? -17.379 8.320 0.051 1.00 94.94 84 GLU A C 1
ATOM 664 O O . GLU A 1 84 ? -17.829 9.145 -0.747 1.00 94.94 84 GLU A O 1
ATOM 669 N N . ARG A 1 85 ? -16.604 7.307 -0.359 1.00 94.56 85 ARG A N 1
ATOM 670 C CA . ARG A 1 85 ? -16.224 7.118 -1.770 1.00 94.56 85 ARG A CA 1
ATOM 671 C C . ARG A 1 85 ? -17.444 6.947 -2.672 1.00 94.56 85 ARG A C 1
ATOM 673 O O . ARG A 1 85 ? -17.486 7.545 -3.745 1.00 94.56 85 ARG A O 1
ATOM 680 N N . PHE A 1 86 ? -18.451 6.183 -2.246 1.00 93.44 86 PHE A N 1
ATOM 681 C CA . PHE A 1 86 ? -19.695 6.037 -3.008 1.00 93.44 86 PHE A CA 1
ATO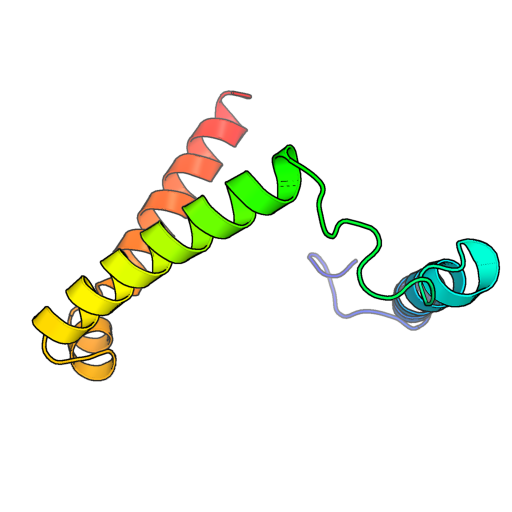M 682 C C . PHE A 1 86 ? -20.487 7.343 -3.103 1.00 93.44 86 PHE A C 1
ATOM 684 O O . PHE A 1 86 ? -21.023 7.642 -4.171 1.00 93.44 86 PHE A O 1
ATOM 691 N N . LYS A 1 87 ? -20.522 8.151 -2.033 1.00 92.75 87 LYS A N 1
ATOM 692 C CA . LYS A 1 87 ? -21.117 9.497 -2.084 1.00 92.75 87 LYS A CA 1
ATOM 693 C C . LYS A 1 87 ? -20.389 10.378 -3.101 1.00 92.75 87 LYS A C 1
ATOM 695 O O . LYS A 1 87 ? -21.042 10.971 -3.956 1.00 92.75 87 LYS A O 1
ATOM 700 N N . ASN A 1 88 ? -19.058 10.417 -3.069 1.00 93.56 88 ASN A N 1
ATOM 701 C CA . ASN A 1 88 ? -18.268 11.239 -3.993 1.00 93.56 88 ASN A CA 1
ATOM 702 C C . ASN A 1 88 ? -18.454 10.802 -5.454 1.00 93.56 88 ASN A C 1
ATOM 704 O O . ASN A 1 88 ? -18.664 11.645 -6.324 1.00 93.56 88 ASN A O 1
ATOM 708 N N . LEU A 1 89 ? -18.511 9.490 -5.713 1.00 91.50 89 LEU A N 1
ATOM 709 C CA . LEU A 1 89 ? -18.824 8.946 -7.039 1.00 91.50 89 LEU A CA 1
ATOM 710 C C . LEU A 1 89 ? -20.219 9.358 -7.533 1.00 91.50 89 LEU A C 1
ATOM 712 O O . LEU A 1 89 ? -20.370 9.716 -8.701 1.00 91.50 89 LEU A O 1
ATOM 716 N N . ALA A 1 90 ? -21.231 9.333 -6.659 1.00 90.75 90 ALA A N 1
ATOM 717 C CA . ALA A 1 90 ? -22.599 9.714 -7.012 1.00 90.75 90 ALA A CA 1
ATOM 718 C C . ALA A 1 90 ? -22.722 11.208 -7.351 1.00 90.75 90 ALA A C 1
ATOM 720 O O . ALA A 1 90 ? -23.449 11.574 -8.275 1.00 90.75 90 ALA A O 1
ATOM 721 N N . PHE A 1 91 ? -21.986 12.066 -6.639 1.00 88.88 91 PHE A N 1
ATOM 722 C CA . PHE A 1 91 ? -22.015 13.518 -6.836 1.00 88.88 91 PHE A CA 1
ATOM 723 C C . PHE A 1 91 ? -20.905 14.053 -7.760 1.00 88.88 91 PHE A C 1
ATOM 725 O O . PHE A 1 91 ? -20.838 15.265 -7.955 1.00 88.88 91 PHE A O 1
ATOM 732 N N . ARG A 1 92 ? -20.066 13.174 -8.341 1.00 73.69 92 ARG A N 1
ATOM 733 C CA . ARG A 1 92 ? -18.864 13.516 -9.135 1.00 73.69 92 ARG A CA 1
ATOM 734 C C . ARG A 1 92 ? -18.031 14.636 -8.494 1.00 73.69 92 ARG A C 1
ATOM 736 O O . ARG A 1 92 ? -17.685 15.612 -9.160 1.00 73.69 92 ARG A O 1
ATOM 743 N N . LYS A 1 93 ? -17.762 14.499 -7.198 1.00 57.75 93 LYS A N 1
ATOM 744 C CA . LYS A 1 93 ? -16.785 15.322 -6.478 1.00 57.75 93 LYS A CA 1
ATOM 745 C C . LYS A 1 93 ? -15.458 14.594 -6.363 1.00 57.75 93 LYS A C 1
ATOM 747 O O . LYS A 1 93 ? -15.492 13.348 -6.243 1.00 57.75 93 LYS A O 1
#

InterPro domains:
  IPR006099 Methylmalonyl-CoA mutase, alpha/beta chain, catalytic [PF01642] (1-90)
  IPR016176 Cobalamin (vitamin B12)-dependent enzyme, catalytic [SSF51703] (1-92)

Organism: NCBI:txid408170

Radius of gyration: 19.94 Å; chains: 1; bounding box: 41×33×47 Å

Foldseek 3Di:
DVVPDDDDPVNVVVVVVVVVCVCPVVVVVDDDPPCPPPPVVVVVVVVVVVVVVVVQVVQVVCVHDVSCVVVCNVVVVVVVVVVVVVVCVVVVD

Secondary structure (DSSP, 8-state):
-TTTSPPPHHHHHHHHHHHHHHHHTS-TTSSSSTTTT-HHHHHHHHHHHHHHHHHHHHHHHTTSHHHHHHHTHHHHHHHHHHHHHHHHHHHT-